Protein AF-A0AAW6YQT5-F1 (afdb_monomer_lite)

Structure (mmCIF, N/CA/C/O backbone):
data_AF-A0AAW6YQT5-F1
#
_entry.id   AF-A0AAW6YQT5-F1
#
loop_
_atom_site.group_PDB
_atom_site.id
_atom_site.type_symbol
_atom_site.label_atom_id
_atom_site.label_alt_id
_atom_site.label_comp_id
_atom_site.label_asym_id
_atom_site.label_entity_id
_atom_site.label_seq_id
_atom_site.pdbx_PDB_ins_code
_atom_site.Cartn_x
_atom_site.Cartn_y
_atom_site.Cartn_z
_atom_site.occupancy
_atom_site.B_iso_or_equiv
_atom_site.auth_seq_id
_atom_site.auth_comp_id
_atom_site.auth_asym_id
_atom_site.auth_atom_id
_atom_site.pdbx_PDB_model_num
ATOM 1 N N . MET A 1 1 ? 0.950 12.796 9.175 1.00 61.66 1 MET A N 1
ATOM 2 C CA . MET A 1 1 ? 0.292 11.601 8.600 1.00 61.66 1 MET A CA 1
ATOM 3 C C . MET A 1 1 ? -1.218 11.742 8.796 1.00 61.66 1 MET A C 1
ATOM 5 O O . MET A 1 1 ? -1.609 12.272 9.829 1.00 61.66 1 MET A O 1
ATOM 9 N N . TYR A 1 2 ? -2.052 11.366 7.822 1.00 80.62 2 TYR A N 1
ATOM 10 C CA . TYR A 1 2 ? -3.502 11.626 7.824 1.00 80.62 2 TYR A CA 1
ATOM 11 C C . TYR A 1 2 ? -4.251 10.783 8.875 1.00 80.62 2 TYR A C 1
ATOM 13 O O . TYR A 1 2 ? -4.777 9.721 8.562 1.00 80.62 2 TYR A O 1
ATOM 21 N N . LYS A 1 3 ? -4.298 11.262 10.125 1.00 83.19 3 LYS A N 1
ATOM 22 C CA . LYS A 1 3 ? -4.954 10.603 11.274 1.00 83.19 3 LYS A CA 1
ATOM 23 C C . LYS A 1 3 ? -6.400 10.181 10.974 1.00 83.19 3 LYS A C 1
ATOM 25 O O . LYS A 1 3 ? -6.765 9.049 11.246 1.00 83.19 3 LYS A O 1
ATOM 30 N N . GLN A 1 4 ? -7.149 11.051 10.296 1.00 89.44 4 GLN A N 1
ATOM 31 C CA . GLN A 1 4 ? -8.534 10.801 9.881 1.00 89.44 4 GLN A CA 1
ATOM 32 C C . GLN A 1 4 ? -8.681 9.587 8.952 1.00 89.44 4 GLN A C 1
ATOM 34 O O . GLN A 1 4 ? -9.659 8.858 9.038 1.00 89.44 4 GLN A O 1
ATOM 39 N N . VAL A 1 5 ? -7.715 9.350 8.059 1.00 87.75 5 VAL A N 1
ATOM 40 C CA . VAL A 1 5 ? -7.772 8.209 7.130 1.00 87.75 5 VAL A CA 1
ATOM 41 C C . VAL A 1 5 ? -7.532 6.901 7.877 1.00 87.75 5 VAL A C 1
ATOM 43 O O . VAL A 1 5 ? -8.178 5.906 7.577 1.00 87.75 5 VAL A O 1
ATOM 46 N N . VAL A 1 6 ? -6.629 6.905 8.859 1.00 88.94 6 VAL A N 1
ATOM 47 C CA . VAL A 1 6 ? -6.357 5.722 9.687 1.00 88.94 6 VAL A CA 1
ATOM 48 C C . VAL A 1 6 ? -7.573 5.366 10.537 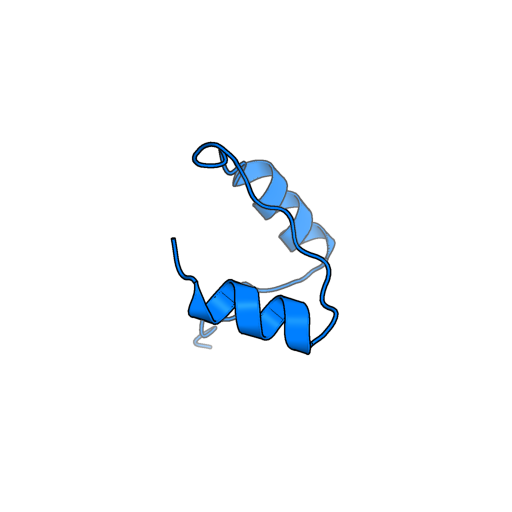1.00 88.94 6 VAL A C 1
ATOM 50 O O . VAL A 1 6 ? -7.983 4.214 10.525 1.00 88.94 6 VAL A O 1
ATOM 53 N N . GLU A 1 7 ? -8.190 6.357 11.184 1.00 92.69 7 GLU A N 1
ATOM 54 C CA . GLU A 1 7 ? -9.403 6.160 11.991 1.00 92.69 7 GLU A CA 1
ATOM 55 C C . GLU A 1 7 ? -10.533 5.533 11.155 1.00 92.69 7 GLU A C 1
ATOM 57 O O . GLU A 1 7 ? -11.129 4.545 11.570 1.00 92.69 7 GLU A O 1
ATOM 62 N N . LEU A 1 8 ? -10.753 6.012 9.925 1.00 94.06 8 LEU A N 1
ATOM 63 C CA . LEU A 1 8 ? -11.752 5.428 9.020 1.00 94.06 8 LEU A CA 1
ATOM 64 C C . LEU A 1 8 ? -11.432 3.980 8.612 1.00 94.06 8 LEU A C 1
ATOM 66 O O . LEU A 1 8 ? -12.341 3.163 8.470 1.00 94.06 8 LEU A O 1
ATOM 70 N N . LEU A 1 9 ? -10.155 3.649 8.394 1.00 92.69 9 LEU A N 1
ATOM 71 C CA . LEU A 1 9 ? -9.740 2.282 8.052 1.00 92.69 9 LEU A CA 1
ATOM 72 C C . LEU A 1 9 ? -9.933 1.325 9.234 1.00 92.69 9 LEU A C 1
ATOM 74 O O . LEU A 1 9 ? -10.369 0.190 9.030 1.00 92.69 9 LEU A O 1
ATOM 78 N N . GLU A 1 10 ? -9.639 1.788 10.450 1.00 92.56 10 GLU A N 1
ATOM 79 C CA . GLU A 1 10 ? -9.866 1.044 11.689 1.00 92.56 10 GLU A CA 1
ATOM 80 C C . GLU A 1 10 ? -11.364 0.807 11.929 1.00 92.56 10 GLU A C 1
ATOM 82 O O . GLU A 1 10 ? -11.766 -0.334 12.156 1.00 92.56 10 GLU A O 1
ATOM 87 N N . GLU A 1 11 ? -12.201 1.843 11.796 1.00 95.06 11 GLU A N 1
ATOM 88 C CA . GLU A 1 11 ? -13.665 1.739 11.908 1.00 95.06 11 GLU A CA 1
ATOM 89 C C . GLU A 1 11 ? -14.259 0.750 10.895 1.00 95.06 11 GLU A C 1
ATOM 91 O O . GLU A 1 11 ? -15.164 -0.019 11.220 1.00 95.06 11 GLU A O 1
ATOM 96 N N . ALA A 1 12 ? -13.730 0.738 9.670 1.00 95.00 12 ALA A N 1
ATOM 97 C CA . ALA A 1 12 ? -14.173 -0.158 8.608 1.00 95.00 12 ALA A CA 1
ATOM 98 C C . ALA A 1 12 ? -13.594 -1.584 8.710 1.00 95.00 12 ALA A C 1
ATOM 100 O O . ALA A 1 12 ? -13.892 -2.418 7.853 1.00 95.00 12 ALA A O 1
ATOM 101 N N . ALA A 1 13 ? -12.757 -1.872 9.717 1.00 93.06 13 ALA A N 1
ATOM 102 C CA . ALA A 1 13 ? -12.017 -3.129 9.860 1.00 93.06 13 ALA A CA 1
ATOM 103 C C . ALA A 1 13 ? -11.205 -3.512 8.601 1.00 93.06 13 ALA A C 1
ATOM 105 O O . ALA A 1 13 ? -11.038 -4.690 8.273 1.00 93.06 13 ALA A O 1
ATOM 106 N N . ILE A 1 14 ? -10.688 -2.511 7.881 1.00 93.56 14 ILE A N 1
ATOM 107 C CA . ILE A 1 14 ? -9.885 -2.706 6.673 1.00 93.56 14 ILE A CA 1
ATOM 108 C C . ILE A 1 14 ? -8.421 -2.861 7.075 1.00 93.56 14 ILE A C 1
ATOM 110 O O . ILE A 1 14 ? -7.821 -1.979 7.686 1.00 93.56 14 ILE A O 1
ATOM 114 N N . SER A 1 15 ? -7.806 -3.974 6.675 1.00 92.00 15 SER A N 1
ATOM 115 C CA . SER A 1 15 ? -6.375 -4.183 6.881 1.00 92.00 15 SER A CA 1
ATOM 116 C C . SER A 1 15 ? -5.555 -3.184 6.064 1.00 92.00 15 SER A C 1
ATOM 118 O O . SER A 1 15 ? -5.728 -3.091 4.846 1.00 92.00 15 SER A O 1
ATOM 120 N N . TYR A 1 16 ? -4.602 -2.509 6.702 1.00 89.00 16 TYR A N 1
ATOM 121 C CA . TYR A 1 16 ? -3.655 -1.625 6.030 1.00 89.00 16 TYR A CA 1
ATOM 122 C C . TYR A 1 16 ? -2.224 -1.876 6.509 1.00 89.00 16 TYR A C 1
ATOM 124 O O . TYR A 1 16 ? -1.983 -2.456 7.567 1.00 89.00 16 TYR A O 1
ATOM 132 N N . LYS A 1 17 ? -1.255 -1.425 5.708 1.00 87.44 17 LYS A N 1
ATOM 133 C CA . LYS A 1 17 ? 0.166 -1.464 6.050 1.00 87.44 17 LYS A CA 1
ATOM 134 C C . LYS A 1 17 ? 0.702 -0.045 6.128 1.00 87.44 17 LYS A C 1
ATOM 136 O O . LYS A 1 17 ? 0.681 0.685 5.141 1.00 87.44 17 LYS A O 1
ATOM 141 N N . GLN A 1 18 ? 1.207 0.329 7.297 1.00 84.69 18 GLN A N 1
ATOM 142 C CA . GLN A 1 18 ? 1.933 1.578 7.471 1.00 84.69 18 GLN A CA 1
ATOM 143 C C . GLN A 1 18 ? 3.406 1.367 7.109 1.00 84.69 18 GLN A C 1
ATOM 145 O O . GLN A 1 18 ? 4.030 0.399 7.545 1.00 84.69 18 GLN A O 1
ATOM 150 N N . TYR A 1 19 ? 3.958 2.267 6.300 1.00 85.56 19 TYR A N 1
ATOM 151 C CA . TYR A 1 19 ? 5.371 2.261 5.936 1.00 85.56 19 TYR A CA 1
ATOM 152 C C . TYR A 1 19 ? 6.115 3.296 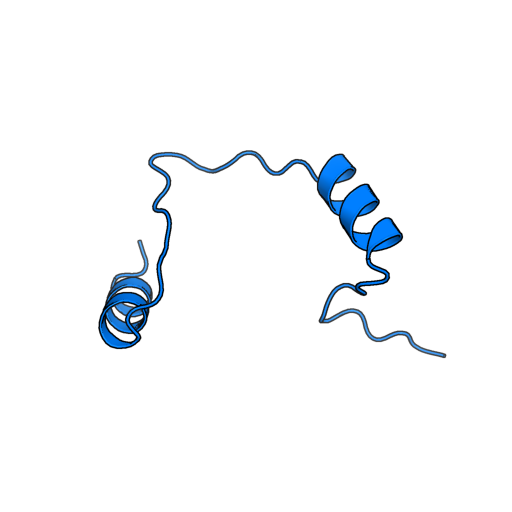6.779 1.00 85.56 19 TYR A C 1
ATOM 154 O O . TYR A 1 19 ? 5.656 4.426 6.931 1.00 85.56 19 TYR A O 1
ATOM 162 N N . THR A 1 20 ? 7.265 2.908 7.329 1.00 88.25 20 THR A N 1
ATOM 163 C CA . THR A 1 20 ? 8.130 3.806 8.113 1.00 88.25 20 THR A CA 1
ATOM 164 C C . THR A 1 20 ? 8.793 4.874 7.238 1.00 88.25 20 THR A C 1
ATOM 166 O O . THR A 1 20 ? 9.088 5.966 7.712 1.00 88.25 20 THR A O 1
ATOM 169 N N . TYR A 1 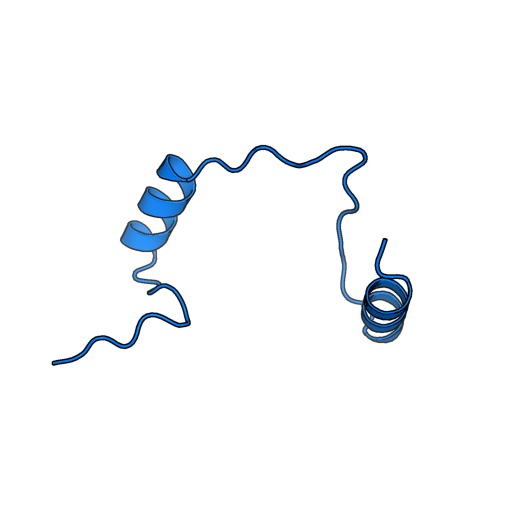21 ? 9.004 4.562 5.959 1.00 88.75 21 TYR A N 1
ATOM 170 C CA . TYR A 1 21 ? 9.640 5.422 4.964 1.00 88.75 21 TYR A CA 1
ATOM 171 C C . TYR A 1 21 ? 8.793 5.482 3.698 1.00 88.75 21 TYR A C 1
ATOM 173 O O . TYR A 1 21 ? 7.895 4.657 3.506 1.00 88.75 21 TYR A O 1
ATOM 181 N N . GLU A 1 22 ? 9.104 6.438 2.826 1.00 84.88 22 GLU A N 1
ATOM 182 C CA . GLU A 1 22 ? 8.480 6.516 1.511 1.00 84.88 22 GLU A CA 1
ATOM 183 C C . GLU A 1 22 ? 8.742 5.216 0.724 1.00 84.88 22 GLU A C 1
ATOM 185 O O . GLU A 1 22 ? 9.899 4.808 0.572 1.00 84.88 22 GLU A O 1
ATOM 190 N N . PRO A 1 23 ? 7.687 4.513 0.276 1.00 86.06 23 PRO A N 1
ATOM 191 C CA . PRO A 1 23 ? 7.852 3.282 -0.475 1.00 86.06 23 PRO A CA 1
ATOM 192 C C . PRO A 1 23 ? 8.386 3.582 -1.877 1.00 86.06 23 PRO A C 1
ATOM 194 O O . PRO A 1 23 ? 7.920 4.491 -2.560 1.00 86.06 23 PRO A O 1
ATOM 197 N N . ILE A 1 24 ? 9.329 2.761 -2.335 1.00 89.31 24 ILE A N 1
ATOM 198 C CA . ILE A 1 24 ? 9.814 2.814 -3.715 1.00 89.31 24 ILE A CA 1
ATOM 199 C C . ILE A 1 24 ? 8.810 2.068 -4.594 1.00 89.31 24 ILE A C 1
ATOM 201 O O . ILE A 1 24 ? 8.576 0.873 -4.405 1.00 89.31 24 ILE A O 1
ATOM 205 N N . LEU A 1 25 ? 8.210 2.779 -5.546 1.00 89.38 25 LEU A N 1
ATOM 206 C CA . LEU A 1 25 ? 7.248 2.216 -6.489 1.00 89.38 25 LEU A CA 1
ATOM 207 C C . LEU A 1 25 ? 7.969 1.627 -7.709 1.00 89.38 25 LEU A C 1
ATOM 209 O O . LEU A 1 25 ? 8.733 2.320 -8.379 1.00 89.38 25 LEU A O 1
ATOM 213 N N . ASP A 1 26 ? 7.697 0.357 -8.019 1.00 91.50 26 ASP A N 1
ATOM 214 C CA . ASP A 1 26 ? 8.159 -0.298 -9.248 1.00 91.50 26 ASP A CA 1
ATOM 215 C C . ASP A 1 26 ? 7.083 -0.206 -10.338 1.00 91.50 26 ASP A C 1
ATOM 217 O O . ASP A 1 26 ? 6.208 -1.066 -10.476 1.00 91.50 26 ASP A O 1
ATOM 221 N N . TYR A 1 27 ? 7.171 0.863 -11.125 1.00 88.75 27 TYR A N 1
ATOM 222 C CA . TYR A 1 27 ? 6.235 1.142 -12.211 1.00 88.75 27 TYR A CA 1
ATOM 223 C C . TYR A 1 27 ? 6.313 0.137 -13.373 1.00 88.75 27 TYR A C 1
ATOM 225 O O . TYR A 1 27 ? 5.335 -0.022 -14.106 1.00 88.75 27 TYR A O 1
ATOM 233 N N . GLU A 1 28 ? 7.444 -0.550 -13.556 1.00 92.06 28 GLU A N 1
ATOM 234 C CA . GLU A 1 28 ? 7.621 -1.540 -14.624 1.00 92.06 28 GLU A CA 1
ATOM 235 C C . GLU A 1 28 ? 6.875 -2.833 -14.281 1.00 92.06 28 GLU A C 1
ATOM 237 O O . GLU A 1 28 ? 6.129 -3.371 -15.105 1.00 92.06 28 GLU A O 1
ATOM 242 N N . THR A 1 29 ? 7.019 -3.306 -13.040 1.00 89.25 29 THR A N 1
ATOM 243 C CA . THR A 1 29 ? 6.243 -4.444 -12.531 1.00 89.25 29 THR A CA 1
ATOM 244 C C . THR A 1 29 ? 4.749 -4.128 -12.532 1.00 89.25 29 THR A C 1
ATOM 246 O O . THR A 1 29 ? 3.940 -4.929 -13.000 1.00 89.25 29 THR A O 1
ATOM 249 N N . ASP A 1 30 ? 4.381 -2.932 -12.088 1.00 88.75 30 ASP A N 1
ATOM 250 C CA . ASP A 1 30 ? 3.0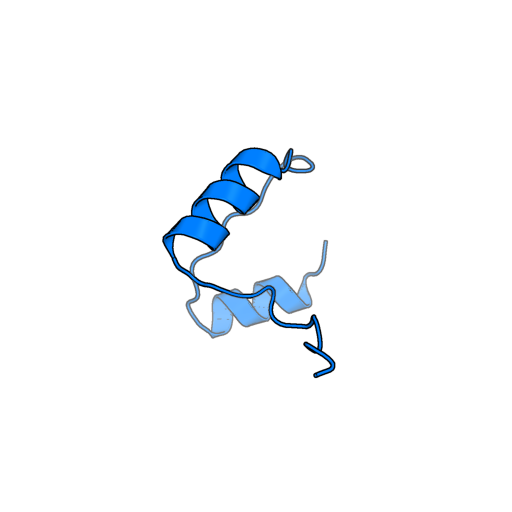08 -2.433 -12.091 1.00 88.75 30 ASP A CA 1
ATOM 251 C C . ASP A 1 30 ? 2.411 -2.374 -13.518 1.00 88.75 30 ASP A C 1
ATOM 253 O O . ASP A 1 30 ? 1.286 -2.828 -13.746 1.00 88.75 30 ASP A O 1
ATOM 257 N N . ARG A 1 31 ? 3.186 -1.941 -14.531 1.00 87.00 31 ARG A N 1
ATOM 258 C CA . ARG A 1 31 ? 2.776 -2.006 -15.950 1.00 87.00 31 ARG A CA 1
ATOM 259 C C . ARG A 1 31 ? 2.504 -3.443 -16.404 1.00 87.00 31 ARG A C 1
ATOM 261 O O . ARG A 1 31 ? 1.434 -3.705 -16.952 1.00 87.00 31 ARG A O 1
ATOM 268 N N . LYS A 1 32 ? 3.427 -4.375 -16.143 1.00 90.38 32 LYS A N 1
ATOM 269 C CA . LYS A 1 32 ? 3.283 -5.792 -16.534 1.00 90.38 32 LYS A CA 1
ATOM 270 C C . LYS A 1 32 ? 2.059 -6.450 -15.901 1.00 90.38 32 LYS A C 1
ATOM 272 O O . LYS A 1 32 ? 1.356 -7.218 -16.557 1.00 90.38 32 LYS A O 1
ATOM 277 N N . ILE A 1 33 ? 1.793 -6.156 -14.628 1.00 88.81 33 ILE A N 1
ATOM 278 C CA . ILE A 1 33 ? 0.605 -6.648 -13.922 1.00 88.81 33 ILE A CA 1
ATOM 279 C C . ILE A 1 33 ? -0.658 -6.099 -14.596 1.00 88.81 33 ILE A C 1
ATOM 281 O O . ILE A 1 33 ? -1.545 -6.876 -14.943 1.00 88.81 33 ILE A O 1
ATOM 285 N N . ARG A 1 34 ? -0.731 -4.791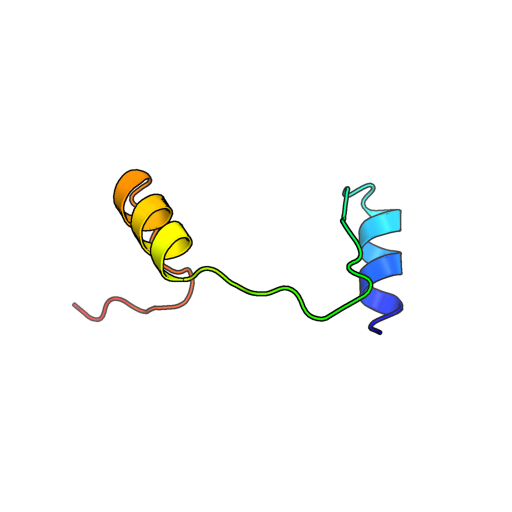 -14.865 1.00 85.75 34 ARG A N 1
ATOM 286 C CA . ARG A 1 34 ? -1.892 -4.184 -15.537 1.00 85.75 34 ARG A CA 1
ATOM 287 C C . ARG A 1 34 ? -2.196 -4.794 -16.899 1.00 85.75 34 ARG A C 1
ATOM 289 O O . ARG A 1 34 ? -3.346 -5.149 -17.155 1.00 85.75 34 ARG A O 1
ATOM 296 N N . GLU A 1 35 ? -1.178 -4.942 -17.745 1.00 87.81 35 GLU A N 1
ATOM 297 C CA . GLU A 1 35 ? -1.311 -5.571 -19.065 1.00 87.81 35 GLU A CA 1
ATOM 298 C C . GLU A 1 35 ? -1.844 -7.002 -18.939 1.00 87.81 35 GLU A C 1
ATOM 300 O O . GLU A 1 35 ? -2.779 -7.387 -19.644 1.00 87.81 35 GLU A O 1
ATOM 305 N N . ARG A 1 36 ? -1.313 -7.773 -17.980 1.00 89.00 36 ARG A N 1
ATOM 306 C CA . ARG A 1 36 ? -1.744 -9.150 -17.722 1.00 89.00 36 ARG A CA 1
ATOM 307 C C . ARG A 1 36 ? -3.207 -9.242 -17.292 1.00 89.00 36 ARG A C 1
ATOM 309 O O . ARG A 1 36 ? -3.910 -10.144 -17.741 1.00 89.00 36 ARG A O 1
ATOM 316 N N . PHE A 1 37 ? -3.655 -8.349 -16.413 1.00 86.88 37 PHE A N 1
ATOM 317 C CA . PHE A 1 37 ? -5.011 -8.382 -15.859 1.00 86.88 37 PHE A CA 1
ATOM 318 C C . PHE A 1 37 ? -6.033 -7.578 -16.674 1.00 86.88 37 PHE A C 1
ATOM 320 O O . PHE A 1 37 ? -7.208 -7.569 -16.319 1.00 86.88 37 PHE A O 1
ATOM 327 N N . LYS A 1 38 ? -5.619 -6.935 -17.779 1.00 84.81 38 LYS A N 1
ATOM 328 C CA . LYS A 1 38 ? -6.460 -6.029 -18.585 1.00 84.81 38 LYS A CA 1
ATOM 329 C C . LYS A 1 38 ? -7.150 -4.958 -17.727 1.00 84.81 38 LYS A C 1
ATOM 331 O O . LYS A 1 38 ? -8.285 -4.574 -18.001 1.00 84.81 38 LYS A O 1
ATOM 336 N N . CYS A 1 39 ? -6.472 -4.488 -16.680 1.00 72.12 39 CYS A N 1
ATOM 337 C CA . CYS A 1 39 ? -6.987 -3.450 -15.793 1.00 72.12 39 CYS A CA 1
ATOM 338 C C . CYS A 1 39 ? -6.524 -2.076 -16.299 1.00 72.12 39 CYS A C 1
ATOM 340 O O . CYS A 1 39 ? -5.333 -1.767 -16.178 1.00 72.12 39 CYS A O 1
ATOM 342 N N . PRO A 1 40 ? -7.418 -1.242 -16.863 1.00 65.81 40 PRO A N 1
ATOM 343 C CA . PRO A 1 40 ? -7.069 0.129 -17.200 1.00 65.81 40 PRO A CA 1
ATOM 344 C C . PRO A 1 40 ? -6.804 0.930 -15.923 1.00 65.81 40 PRO A C 1
ATOM 346 O O . PRO A 1 40 ? -7.373 0.653 -14.865 1.00 65.81 40 PRO A O 1
ATOM 349 N N . ILE A 1 41 ? -5.950 1.949 -16.023 1.00 62.62 41 ILE A N 1
ATOM 350 C CA . ILE A 1 41 ? -5.787 2.935 -14.952 1.00 62.62 41 ILE A CA 1
ATOM 351 C C . ILE A 1 41 ? -7.150 3.607 -14.763 1.00 62.62 41 ILE A C 1
ATOM 353 O O . ILE A 1 41 ? -7.628 4.312 -15.654 1.00 62.62 41 ILE A O 1
ATOM 357 N N . THR A 1 42 ? -7.795 3.383 -13.617 1.00 58.94 42 THR A N 1
ATOM 358 C CA . THR A 1 42 ? -9.027 4.088 -13.259 1.00 58.94 42 THR A CA 1
ATOM 359 C C . THR A 1 42 ? -8.723 5.584 -13.224 1.00 58.94 42 THR A C 1
ATOM 361 O O . THR A 1 42 ? -7.991 6.041 -12.349 1.00 58.94 42 THR A O 1
ATOM 364 N N . GLY A 1 43 ? -9.234 6.331 -14.205 1.00 54.88 43 GLY A N 1
ATOM 365 C CA . GLY A 1 43 ? -9.011 7.775 -14.337 1.00 54.88 43 GLY A CA 1
ATOM 366 C C . GLY A 1 43 ? -8.438 8.234 -15.680 1.00 54.88 43 GLY A C 1
ATOM 367 O O . GLY A 1 43 ? -8.491 9.428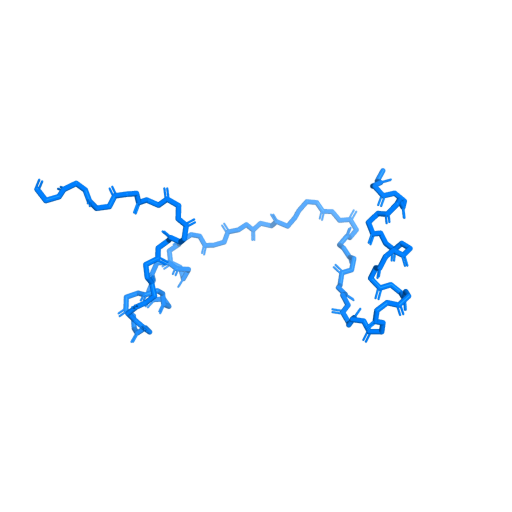 -15.964 1.00 54.88 43 GLY A O 1
ATOM 368 N N . VAL A 1 44 ? -7.960 7.330 -16.544 1.00 53.81 44 VAL A N 1
ATOM 369 C CA . VAL A 1 44 ? -7.643 7.693 -17.936 1.00 53.81 44 VAL A CA 1
ATOM 370 C C . VAL A 1 44 ? -8.921 7.553 -18.756 1.00 53.81 44 VAL A C 1
ATOM 372 O O . VAL A 1 44 ? -9.362 6.441 -19.042 1.00 53.81 44 VAL A O 1
ATOM 375 N N . LYS A 1 45 ? -9.549 8.683 -19.108 1.00 52.97 45 LYS A N 1
ATOM 376 C CA . LYS A 1 45 ? -10.599 8.688 -20.132 1.00 52.97 45 LYS A CA 1
ATOM 377 C C . LYS A 1 45 ? -9.961 8.210 -21.433 1.00 52.97 45 LYS A C 1
ATOM 379 O O . LYS A 1 45 ? -9.095 8.891 -21.978 1.00 52.97 45 LYS A O 1
ATOM 384 N N . ILE A 1 46 ? -10.364 7.032 -21.890 1.00 57.50 46 ILE A N 1
ATOM 385 C CA . ILE A 1 46 ? -10.138 6.615 -23.269 1.00 57.50 46 ILE A CA 1
ATOM 386 C C . ILE A 1 46 ? -11.057 7.529 -24.081 1.00 57.50 46 ILE A C 1
ATOM 388 O O . ILE A 1 46 ? -12.275 7.382 -24.026 1.00 57.50 46 ILE A O 1
ATOM 392 N N . ASN A 1 47 ? -10.492 8.573 -24.685 1.00 54.41 47 ASN A N 1
ATOM 393 C CA . ASN A 1 47 ? -11.211 9.331 -25.696 1.00 54.41 47 ASN A CA 1
ATOM 394 C C . ASN A 1 47 ? -11.130 8.486 -26.969 1.00 54.41 47 ASN A C 1
ATOM 396 O O . ASN A 1 47 ? -10.040 8.367 -27.532 1.00 54.41 47 ASN A O 1
ATOM 400 N N . ASP A 1 48 ? -12.248 7.858 -27.329 1.00 50.59 48 ASP A N 1
ATOM 401 C CA . ASP A 1 48 ? -12.475 7.314 -28.672 1.00 50.59 48 ASP A CA 1
ATOM 402 C C . ASP A 1 48 ? -12.522 8.445 -29.714 1.00 50.59 48 ASP A C 1
ATOM 404 O O . ASP A 1 48 ? -13.045 9.541 -29.383 1.00 50.59 48 ASP A O 1
#

Foldseek 3Di:
DPPVVVVVCVVVVHDDDDDPDDDDDDVVVVVVVCVVVVPDDVPDPPDD

Organism: NCBI:txid2026187

Radius of gyration: 15.5 Å; chains: 1; bounding box: 24×21×41 Å

Sequence (48 aa):
MYKQVVELLEEAAISYKQYTYEPILDYETDRKIRERFKCPITGVKIND

Secondary structure (DSSP, 8-state):
--HHHHHHHHHTT------SSPPPP-HHHHHHHHHHHT---TT-----

pLDDT: mean 82.08, std 13.42, range [50.59, 95.06]